Protein AF-T1AFA3-F1 (afdb_monomer_lite)

Secondary structure (DSSP, 8-state):
-GGG-S----HHHHHHHHHH---SEEE--S-HHHHHHHHHH-TTSEEE-S-TT---TTGGG--HHHHHHHHHHSTTPEEEEESSS-HHHHHT-SEEE-TTTHHHHHHHS-TTS-EEEESBHHHHHHHHHHH---EEE--B--TTTTT--HHHHHHHHHHS-TT-----TT------

Organism: NCBI:txid410659

Structure (mmCIF, N/CA/C/O backbone):
data_AF-T1AFA3-F1
#
_entry.id   AF-T1AFA3-F1
#
loop_
_atom_site.group_PDB
_atom_site.id
_atom_site.type_symbol
_atom_site.label_atom_id
_atom_site.label_alt_id
_atom_site.label_comp_id
_atom_site.label_asym_id
_atom_site.label_entity_id
_atom_site.label_seq_id
_atom_site.pdbx_PDB_ins_code
_atom_site.Cartn_x
_atom_site.Cartn_y
_atom_site.Cartn_z
_atom_site.occupancy
_atom_site.B_iso_or_equiv
_atom_site.auth_seq_id
_atom_site.auth_comp_id
_atom_site.auth_asym_id
_atom_site.auth_atom_id
_atom_site.pdbx_PDB_model_num
ATOM 1 N N . MET A 1 1 ? 8.324 -16.535 -15.880 1.00 81.31 1 MET A N 1
ATOM 2 C CA . MET A 1 1 ? 7.308 -16.397 -14.807 1.00 81.31 1 MET A CA 1
ATOM 3 C C . MET A 1 1 ? 6.047 -15.717 -15.316 1.00 81.31 1 MET A C 1
ATOM 5 O O . MET A 1 1 ? 4.993 -16.301 -15.140 1.00 81.31 1 MET A O 1
ATOM 9 N N . GLN A 1 2 ? 6.120 -14.543 -15.959 1.00 91.88 2 GLN A N 1
ATOM 10 C CA . GLN A 1 2 ? 4.914 -13.879 -16.485 1.00 91.88 2 GLN A CA 1
ATOM 11 C C . GLN A 1 2 ? 4.202 -14.695 -17.580 1.00 91.88 2 GLN A C 1
ATOM 13 O O . GLN A 1 2 ? 2.985 -14.788 -17.547 1.00 91.88 2 GLN A O 1
ATOM 18 N N . ASP A 1 3 ? 4.941 -15.367 -18.471 1.00 94.00 3 ASP A N 1
ATOM 19 C CA . ASP A 1 3 ? 4.368 -16.135 -19.598 1.00 94.00 3 ASP A CA 1
ATOM 20 C C . ASP A 1 3 ? 3.509 -17.346 -19.193 1.00 94.00 3 ASP A C 1
ATOM 22 O O . ASP A 1 3 ? 2.834 -17.935 -20.031 1.00 94.00 3 ASP A O 1
ATOM 26 N N . ILE A 1 4 ? 3.566 -17.742 -17.920 1.00 93.75 4 ILE A N 1
ATOM 27 C CA . ILE A 1 4 ? 2.820 -18.880 -17.364 1.00 93.75 4 ILE A CA 1
ATOM 28 C C . ILE A 1 4 ? 1.792 -18.445 -16.310 1.00 93.75 4 ILE A C 1
ATOM 30 O O . ILE A 1 4 ? 1.195 -19.298 -15.660 1.00 93.75 4 ILE A O 1
ATOM 34 N N . ALA A 1 5 ? 1.630 -17.137 -16.082 1.00 94.56 5 ALA A N 1
ATOM 35 C CA . ALA A 1 5 ? 0.687 -16.604 -15.108 1.00 94.56 5 ALA A CA 1
ATOM 36 C C . ALA A 1 5 ? -0.700 -16.429 -15.741 1.00 94.56 5 ALA A C 1
ATOM 38 O O . ALA A 1 5 ? -0.811 -15.889 -16.838 1.00 94.56 5 ALA A O 1
ATOM 39 N N . ASP A 1 6 ? -1.756 -16.814 -15.017 1.00 94.69 6 ASP A N 1
ATOM 40 C CA . ASP A 1 6 ? -3.139 -16.552 -15.447 1.00 94.69 6 ASP A CA 1
ATOM 41 C C . ASP A 1 6 ? -3.436 -15.041 -15.509 1.00 94.69 6 ASP A C 1
ATOM 43 O O . ASP A 1 6 ? -4.194 -14.580 -16.360 1.00 94.69 6 ASP A O 1
ATOM 47 N N . TYR A 1 7 ? -2.817 -14.261 -14.613 1.00 94.19 7 TYR A N 1
ATOM 48 C CA . TYR A 1 7 ? -2.998 -12.815 -14.499 1.00 94.19 7 TYR A CA 1
ATOM 49 C C . TYR A 1 7 ? -1.671 -12.117 -14.196 1.00 94.19 7 TYR A C 1
ATOM 51 O O . TYR A 1 7 ? -0.884 -12.580 -13.368 1.00 94.19 7 TYR A O 1
ATOM 59 N N . VAL A 1 8 ? -1.446 -10.962 -14.827 1.00 94.62 8 VAL A N 1
ATOM 60 C CA . VAL A 1 8 ? -0.268 -10.110 -14.612 1.00 94.62 8 VAL A CA 1
ATOM 61 C C . VAL A 1 8 ? -0.735 -8.669 -14.442 1.00 94.62 8 VAL A C 1
ATOM 63 O O . VAL A 1 8 ? -1.472 -8.157 -15.280 1.00 94.62 8 VAL A O 1
ATOM 66 N N . GLY A 1 9 ? -0.307 -7.999 -13.373 1.00 89.25 9 GLY A N 1
ATOM 67 C CA . GLY A 1 9 ? -0.646 -6.596 -13.150 1.00 89.25 9 GLY A CA 1
ATOM 68 C C . GLY A 1 9 ? -0.103 -6.035 -11.842 1.00 89.25 9 GLY A C 1
ATOM 69 O O . GLY A 1 9 ? 0.717 -6.662 -11.171 1.00 89.25 9 GLY A O 1
ATOM 70 N N . ASP A 1 10 ? -0.552 -4.828 -11.504 1.00 86.62 10 ASP A N 1
ATOM 71 C CA . ASP A 1 10 ? -0.177 -4.145 -10.267 1.00 86.62 10 ASP A CA 1
ATOM 72 C C . ASP A 1 10 ? -0.903 -4.708 -9.031 1.00 86.62 10 ASP A C 1
ATOM 74 O O . ASP A 1 10 ? -1.735 -5.616 -9.109 1.00 86.62 10 ASP A O 1
ATOM 78 N N . SER A 1 11 ? -0.578 -4.168 -7.855 1.00 83.44 11 SER A N 1
ATOM 79 C CA . SER A 1 11 ? -1.150 -4.621 -6.587 1.00 83.44 11 SER A CA 1
ATOM 80 C C . SER A 1 11 ? -2.660 -4.406 -6.481 1.00 83.44 11 SER A C 1
ATOM 82 O O . SER A 1 11 ? -3.335 -5.247 -5.884 1.00 83.44 11 SER A O 1
ATOM 84 N N . LEU A 1 12 ? -3.214 -3.334 -7.058 1.00 82.25 12 LEU A N 1
ATOM 85 C CA . LEU A 1 12 ? -4.653 -3.071 -7.012 1.00 82.25 12 LEU A CA 1
ATOM 86 C C . LEU A 1 12 ? -5.410 -4.043 -7.916 1.00 82.25 12 LEU A C 1
ATOM 88 O O . LEU A 1 12 ? -6.404 -4.631 -7.487 1.00 82.25 12 LEU A O 1
ATOM 92 N N . TYR A 1 13 ? -4.934 -4.205 -9.150 1.00 89.56 13 TYR A N 1
ATOM 93 C CA . TYR A 1 13 ? -5.498 -5.132 -10.122 1.00 89.56 13 TYR A CA 1
ATOM 94 C C . TYR A 1 13 ? -5.493 -6.554 -9.564 1.00 89.56 13 TYR A C 1
ATOM 96 O O . TYR A 1 13 ? -6.551 -7.162 -9.443 1.00 89.56 13 TYR A O 1
ATOM 104 N N . LEU A 1 14 ? -4.334 -7.046 -9.116 1.00 91.00 14 LEU A N 1
ATOM 105 C CA . LEU A 1 14 ? -4.221 -8.410 -8.598 1.00 91.00 14 LEU A CA 1
ATOM 106 C C . LEU A 1 14 ? -5.064 -8.635 -7.335 1.00 91.00 14 LEU A C 1
ATOM 108 O O . LEU A 1 14 ? -5.614 -9.721 -7.166 1.00 91.00 14 LEU A O 1
ATOM 112 N N . SER A 1 15 ? -5.217 -7.623 -6.473 1.00 83.19 15 SER A N 1
ATOM 113 C CA . SER A 1 15 ? -6.097 -7.714 -5.297 1.00 83.19 15 SER A CA 1
ATOM 114 C C . SER A 1 15 ? -7.569 -7.867 -5.688 1.00 83.19 15 SER A C 1
ATOM 116 O O . SER A 1 15 ? -8.277 -8.676 -5.091 1.00 83.19 15 SER A O 1
ATOM 118 N N . ARG A 1 16 ? -8.027 -7.136 -6.713 1.00 86.81 16 ARG A N 1
ATOM 119 C CA . ARG A 1 16 ? -9.397 -7.253 -7.244 1.00 86.81 16 ARG A CA 1
ATOM 120 C C . ARG A 1 16 ? -9.619 -8.601 -7.918 1.00 86.81 16 ARG A C 1
ATOM 122 O O . ARG A 1 16 ? -10.548 -9.314 -7.556 1.00 86.81 16 ARG A O 1
ATOM 129 N N . THR A 1 17 ? -8.708 -9.002 -8.800 1.00 92.25 17 THR A N 1
ATOM 130 C CA . THR A 1 17 ? -8.777 -10.297 -9.488 1.00 92.25 17 THR A CA 1
ATOM 131 C C . THR A 1 17 ? -8.803 -11.465 -8.501 1.00 92.25 17 THR A C 1
ATOM 133 O O . THR A 1 17 ? -9.554 -12.422 -8.685 1.00 92.25 17 THR A O 1
ATOM 136 N N . ALA A 1 18 ? -8.032 -11.383 -7.410 1.00 90.31 18 ALA A N 1
ATOM 137 C CA . ALA A 1 18 ? -8.032 -12.399 -6.361 1.00 90.31 18 ALA A CA 1
ATOM 138 C C . ALA A 1 18 ? -9.410 -12.565 -5.695 1.00 90.31 18 ALA A C 1
ATOM 140 O O . ALA A 1 18 ? -9.763 -13.688 -5.336 1.00 90.31 18 ALA A O 1
ATOM 141 N N . MET A 1 19 ? -10.181 -11.483 -5.537 1.00 90.88 19 MET A N 1
ATOM 142 C CA . MET A 1 19 ? -11.546 -11.520 -4.992 1.00 90.88 19 MET A CA 1
ATOM 143 C C . MET A 1 19 ? -12.557 -12.094 -5.989 1.00 90.88 19 MET A C 1
ATOM 145 O O . MET A 1 19 ? -13.456 -12.827 -5.588 1.00 90.88 19 MET A O 1
ATOM 149 N N . GLU A 1 20 ? -12.405 -11.771 -7.272 1.00 93.38 20 GLU A N 1
ATOM 150 C CA . GLU A 1 20 ? -13.365 -12.125 -8.327 1.00 93.38 20 GLU A CA 1
ATOM 151 C C . GLU A 1 20 ? -13.243 -13.580 -8.799 1.00 93.38 20 GLU A C 1
ATOM 153 O O . GLU A 1 20 ? -14.224 -14.171 -9.243 1.00 93.38 20 GLU A O 1
ATOM 158 N N . THR A 1 21 ? -12.055 -14.182 -8.700 1.00 92.62 21 THR A N 1
ATOM 159 C CA . THR A 1 21 ? -11.854 -15.574 -9.123 1.00 92.62 21 THR A CA 1
ATOM 160 C C . THR A 1 21 ? -12.548 -16.579 -8.196 1.00 92.62 21 THR A C 1
ATOM 162 O O . THR A 1 21 ? -12.583 -16.412 -6.978 1.00 92.62 21 THR A O 1
ATOM 165 N N . ASP A 1 22 ? -13.039 -17.679 -8.756 1.00 93.25 22 ASP A N 1
ATOM 166 C CA . ASP A 1 22 ? -13.615 -18.828 -8.047 1.00 93.25 22 ASP A CA 1
ATOM 167 C C . ASP A 1 22 ? -12.567 -19.877 -7.627 1.00 93.25 22 ASP A C 1
ATOM 169 O O . ASP A 1 22 ? -12.879 -20.829 -6.907 1.00 93.25 22 ASP A O 1
ATOM 173 N N . ARG A 1 23 ? -11.304 -19.711 -8.045 1.00 94.75 23 ARG A N 1
ATOM 174 C CA . ARG A 1 23 ? -10.233 -20.675 -7.771 1.00 94.75 23 ARG A CA 1
ATOM 175 C C . ARG A 1 23 ? -9.963 -20.778 -6.261 1.00 94.75 23 ARG A C 1
ATOM 177 O O . ARG A 1 23 ? -9.745 -19.756 -5.609 1.00 94.75 23 ARG A O 1
ATOM 184 N N . PRO A 1 24 ? -9.899 -21.998 -5.690 1.00 95.44 24 PRO A N 1
ATOM 185 C CA . PRO A 1 24 ? -9.702 -22.186 -4.250 1.00 95.44 24 PRO A CA 1
ATOM 186 C C . PRO A 1 24 ? -8.253 -21.957 -3.794 1.00 95.44 24 PRO A C 1
ATOM 188 O O . PRO A 1 24 ? -8.004 -21.763 -2.603 1.00 95.44 24 PRO A O 1
ATOM 191 N N . VAL A 1 25 ? -7.296 -21.988 -4.727 1.00 97.62 25 VAL A N 1
ATOM 192 C CA . VAL A 1 25 ? -5.864 -21.804 -4.468 1.00 97.62 25 VAL A CA 1
ATOM 193 C C . VAL A 1 25 ? -5.335 -20.666 -5.336 1.00 97.62 25 VAL A C 1
ATOM 195 O O . VAL A 1 25 ? -5.526 -20.677 -6.550 1.00 97.62 25 VAL A O 1
ATOM 198 N N . LEU A 1 26 ? -4.646 -19.711 -4.712 1.00 96.44 26 LEU A N 1
ATOM 199 C CA . LEU A 1 26 ? -4.004 -18.567 -5.354 1.00 96.44 26 LEU A CA 1
ATOM 200 C C . LEU A 1 26 ? -2.485 -18.669 -5.166 1.00 96.44 26 LEU A C 1
ATOM 202 O O . LEU A 1 26 ? -1.993 -18.586 -4.041 1.00 96.44 26 LEU A O 1
ATOM 206 N N . LEU A 1 27 ? -1.733 -18.832 -6.254 1.00 95.69 27 LEU A N 1
ATOM 207 C CA . LEU A 1 27 ? -0.270 -18.775 -6.235 1.00 95.69 27 LEU A CA 1
ATOM 208 C C . LEU A 1 27 ? 0.187 -17.343 -6.540 1.00 95.69 27 LEU A C 1
ATOM 210 O O . LEU A 1 27 ? 0.088 -16.886 -7.676 1.00 95.69 27 LEU A O 1
ATOM 214 N N . PHE A 1 28 ? 0.706 -16.634 -5.539 1.00 94.00 28 PHE A N 1
ATOM 215 C CA . PHE A 1 28 ? 1.208 -15.270 -5.702 1.00 94.00 28 PHE A CA 1
ATOM 216 C C . PHE A 1 28 ? 2.703 -15.274 -6.026 1.00 94.00 28 PHE A C 1
ATOM 218 O O . PHE A 1 28 ? 3.551 -15.366 -5.140 1.00 94.00 28 PHE A O 1
ATOM 225 N N . ALA A 1 29 ? 3.038 -15.121 -7.308 1.00 93.62 29 ALA A N 1
ATOM 226 C CA . ALA A 1 29 ? 4.408 -14.893 -7.774 1.00 93.62 29 ALA A CA 1
ATOM 227 C C . ALA A 1 29 ? 4.829 -13.420 -7.575 1.00 93.62 29 ALA A C 1
ATOM 229 O O . ALA A 1 29 ? 5.121 -12.703 -8.531 1.00 93.62 29 ALA A O 1
ATOM 230 N N . GLY A 1 30 ? 4.810 -12.961 -6.324 1.00 92.19 30 GLY A N 1
ATOM 231 C CA . GLY A 1 30 ? 5.126 -11.588 -5.929 1.00 92.19 30 GLY A CA 1
ATOM 232 C C . GLY A 1 30 ? 5.858 -11.534 -4.591 1.00 92.19 30 GLY A C 1
ATOM 233 O O . GLY A 1 30 ? 6.552 -12.474 -4.214 1.00 92.19 30 GLY A O 1
ATOM 234 N N . VAL A 1 31 ? 5.701 -10.424 -3.873 1.00 94.75 31 VAL A N 1
ATOM 235 C CA . VAL A 1 31 ? 6.284 -10.219 -2.538 1.00 94.75 31 VAL A CA 1
ATOM 236 C C . VAL A 1 31 ? 5.257 -10.455 -1.432 1.00 94.75 31 VAL A C 1
ATOM 238 O O . VAL A 1 31 ? 4.045 -10.415 -1.664 1.00 94.75 31 VAL A O 1
ATOM 241 N N . ARG A 1 32 ? 5.743 -10.673 -0.209 1.00 95.00 32 ARG A N 1
ATOM 242 C CA . ARG A 1 32 ? 4.952 -11.105 0.949 1.00 95.00 32 ARG A CA 1
ATOM 243 C C . ARG A 1 32 ? 3.700 -10.267 1.200 1.00 95.00 32 ARG A C 1
ATOM 245 O O . ARG A 1 32 ? 2.618 -10.840 1.276 1.00 95.00 32 ARG A O 1
ATOM 252 N N . PHE A 1 33 ? 3.809 -8.938 1.255 1.00 93.94 33 PHE A N 1
ATOM 253 C CA . PHE A 1 33 ? 2.649 -8.087 1.553 1.00 93.94 33 PHE A CA 1
ATOM 254 C C . PHE A 1 33 ? 1.516 -8.225 0.520 1.00 93.94 33 PHE A C 1
ATOM 256 O O . PHE A 1 33 ? 0.347 -8.015 0.848 1.00 93.94 33 PHE A O 1
ATOM 263 N N . MET A 1 34 ? 1.838 -8.565 -0.736 1.00 94.44 34 MET A N 1
ATOM 264 C CA . MET A 1 34 ? 0.831 -8.775 -1.781 1.00 94.44 34 MET A CA 1
ATOM 265 C C . MET A 1 34 ? 0.074 -10.078 -1.531 1.00 94.44 34 MET A C 1
ATOM 267 O O . MET A 1 34 ? -1.154 -10.087 -1.576 1.00 94.44 34 MET A O 1
ATOM 271 N N . ALA A 1 35 ? 0.795 -11.153 -1.202 1.00 94.69 35 ALA A N 1
ATOM 272 C CA . ALA A 1 35 ? 0.191 -12.430 -0.830 1.00 94.69 35 ALA A CA 1
ATOM 273 C C . ALA A 1 35 ? -0.657 -12.303 0.450 1.00 94.69 35 ALA A C 1
ATOM 275 O O . ALA A 1 35 ? -1.776 -12.812 0.503 1.00 94.69 35 ALA A O 1
ATOM 276 N N . GLU A 1 36 ? -0.175 -11.563 1.451 1.00 94.62 36 GLU A N 1
ATOM 277 C CA . GLU A 1 36 ? -0.941 -11.239 2.661 1.00 94.62 36 GLU A CA 1
ATOM 278 C C . GLU A 1 36 ? -2.222 -10.470 2.328 1.00 94.62 36 GLU A C 1
ATOM 280 O O . GLU A 1 36 ? -3.296 -10.843 2.790 1.00 94.62 36 GLU A O 1
ATOM 285 N N . THR A 1 37 ? -2.139 -9.449 1.470 1.00 93.12 37 THR A N 1
ATOM 286 C CA . THR A 1 37 ? -3.313 -8.680 1.025 1.00 93.12 37 THR A CA 1
ATOM 287 C C . THR A 1 37 ? -4.330 -9.583 0.327 1.00 93.12 37 THR A C 1
ATOM 289 O O . THR A 1 37 ? -5.519 -9.537 0.640 1.00 93.12 37 THR A O 1
ATOM 292 N N . ALA A 1 38 ? -3.874 -10.471 -0.559 1.00 93.50 38 ALA A N 1
ATOM 293 C CA . ALA A 1 38 ? -4.751 -11.432 -1.216 1.00 93.50 38 ALA A CA 1
ATOM 294 C C . ALA A 1 38 ? -5.424 -12.385 -0.220 1.00 93.50 38 ALA A C 1
ATOM 296 O O . ALA A 1 38 ? -6.610 -12.680 -0.374 1.00 93.50 38 ALA A O 1
ATOM 297 N N . LYS A 1 39 ? -4.700 -12.834 0.814 1.00 95.00 39 LYS A N 1
ATOM 298 C CA . LYS A 1 39 ? -5.237 -13.699 1.872 1.00 95.00 39 LYS A CA 1
ATOM 299 C C . LYS A 1 39 ? -6.234 -12.969 2.772 1.00 95.00 39 LYS A C 1
ATOM 301 O O . LYS A 1 39 ? -7.257 -13.557 3.107 1.00 95.00 39 LYS A O 1
ATOM 306 N N . ILE A 1 40 ? -5.983 -11.703 3.110 1.00 93.75 40 ILE A N 1
ATOM 307 C CA . ILE A 1 40 ? -6.919 -10.848 3.862 1.00 93.75 40 ILE A CA 1
ATOM 308 C C . ILE A 1 40 ? -8.245 -10.722 3.105 1.00 93.75 40 ILE A C 1
ATOM 310 O O . ILE A 1 40 ? -9.310 -10.895 3.690 1.00 93.75 40 ILE A O 1
ATOM 314 N N . LEU A 1 41 ? -8.184 -10.478 1.794 1.00 91.81 41 LEU A N 1
ATOM 315 C CA . LEU A 1 41 ? -9.372 -10.335 0.948 1.00 91.81 41 LEU A CA 1
ATOM 316 C C . LEU A 1 41 ? -10.061 -11.673 0.632 1.00 91.81 41 LEU A C 1
ATOM 318 O O . LEU A 1 41 ? -11.221 -11.687 0.230 1.00 91.81 41 LEU A O 1
ATOM 322 N N . ASN A 1 42 ? -9.362 -12.797 0.808 1.00 94.19 42 ASN A N 1
ATOM 323 C CA . ASN A 1 42 ? -9.853 -14.140 0.503 1.00 94.19 42 ASN A CA 1
ATOM 324 C C . ASN A 1 42 ? -9.581 -15.112 1.664 1.00 94.19 42 ASN A C 1
ATOM 326 O O . ASN A 1 42 ? -8.803 -16.062 1.514 1.00 94.19 42 ASN A O 1
ATOM 330 N N . PRO A 1 43 ? -10.221 -14.918 2.831 1.00 94.62 43 PRO A N 1
ATOM 331 C CA . PRO A 1 43 ? -9.865 -15.628 4.059 1.00 94.62 43 PRO A CA 1
ATOM 332 C C . PRO A 1 43 ? -10.042 -17.148 3.956 1.00 94.62 43 PRO A C 1
ATOM 334 O O . PRO A 1 43 ? -9.298 -17.894 4.592 1.00 94.62 43 PRO A O 1
ATOM 337 N N . THR A 1 44 ? -10.963 -17.624 3.116 1.00 95.94 44 THR A N 1
ATOM 338 C CA . THR A 1 44 ? -11.249 -19.053 2.909 1.00 95.94 44 THR A CA 1
ATOM 339 C C . THR A 1 44 ? -10.370 -19.716 1.845 1.00 95.94 44 THR A C 1
ATOM 341 O O . THR A 1 44 ? -10.256 -20.939 1.844 1.00 95.94 44 THR A O 1
ATOM 344 N N . LYS A 1 45 ? -9.717 -18.946 0.962 1.00 96.31 45 LYS A N 1
ATOM 345 C CA . LYS A 1 45 ? -8.851 -19.490 -0.098 1.00 96.31 45 LYS A CA 1
ATOM 346 C C . LYS A 1 45 ? -7.452 -19.787 0.432 1.00 96.31 45 LYS A C 1
ATOM 348 O O . LYS A 1 45 ? -6.944 -19.102 1.327 1.00 96.31 45 LYS A O 1
ATOM 353 N N . THR A 1 46 ? -6.789 -20.777 -0.147 1.00 97.69 46 THR A N 1
ATOM 354 C CA . THR A 1 46 ? -5.369 -21.033 0.114 1.00 97.69 46 THR A CA 1
ATOM 355 C C . THR A 1 46 ? -4.535 -20.061 -0.710 1.00 97.69 46 THR A C 1
ATOM 357 O O . THR A 1 46 ? -4.674 -20.019 -1.927 1.00 97.69 46 THR A O 1
ATOM 360 N N . VAL A 1 47 ? -3.657 -19.291 -0.067 1.00 96.56 47 VAL A N 1
ATOM 361 C CA . VAL A 1 47 ? -2.716 -18.396 -0.755 1.00 96.56 47 VAL A CA 1
ATOM 362 C C . VAL A 1 47 ? -1.304 -18.921 -0.550 1.00 96.56 47 VAL A C 1
ATOM 364 O O . VAL A 1 47 ? -0.881 -19.132 0.585 1.00 96.56 47 VAL A O 1
ATOM 367 N N . LEU A 1 48 ? -0.593 -19.150 -1.649 1.00 97.19 48 LEU A N 1
ATOM 368 C CA . LEU A 1 48 ? 0.767 -19.674 -1.666 1.00 97.19 48 LEU A CA 1
ATOM 369 C C . LEU A 1 48 ? 1.732 -18.588 -2.134 1.00 97.19 48 LEU A C 1
ATOM 371 O O . LEU A 1 48 ? 1.517 -17.960 -3.170 1.00 97.19 48 LEU A O 1
ATOM 375 N N . LEU A 1 49 ? 2.819 -18.415 -1.388 1.00 95.88 49 LEU A N 1
ATOM 376 C CA . LEU A 1 49 ? 3.955 -17.582 -1.762 1.00 95.88 49 LEU A CA 1
ATOM 377 C C . LEU A 1 49 ? 5.152 -18.514 -2.015 1.00 95.88 49 LEU A C 1
ATOM 379 O O . LEU A 1 49 ? 5.585 -19.170 -1.066 1.00 95.88 49 LEU A O 1
ATOM 383 N N . PRO A 1 50 ? 5.677 -18.608 -3.254 1.00 94.94 50 PRO A N 1
ATOM 384 C CA . PRO A 1 50 ? 6.734 -19.566 -3.595 1.00 94.94 50 PRO A CA 1
ATOM 385 C C . PRO A 1 50 ? 8.011 -19.429 -2.759 1.00 94.94 50 PRO A C 1
ATOM 387 O O . PRO A 1 50 ? 8.660 -20.428 -2.467 1.00 94.94 50 PRO A O 1
ATOM 390 N N . ASP A 1 51 ? 8.361 -18.202 -2.371 1.00 95.31 51 ASP A N 1
ATOM 391 C CA . ASP A 1 51 ? 9.494 -17.915 -1.497 1.00 95.31 51 ASP A CA 1
ATOM 392 C C . ASP A 1 51 ? 9.061 -16.967 -0.378 1.00 95.31 51 ASP A C 1
ATOM 394 O O . ASP A 1 51 ? 8.776 -15.789 -0.602 1.00 95.31 51 ASP A O 1
ATOM 398 N N . LEU A 1 52 ? 9.050 -17.472 0.855 1.00 90.69 52 LEU A N 1
ATOM 399 C CA . LEU A 1 52 ? 8.702 -16.675 2.028 1.00 90.69 52 LEU A CA 1
ATOM 400 C C . LEU A 1 52 ? 9.679 -15.514 2.262 1.00 90.69 52 LEU A C 1
ATOM 402 O O . LEU A 1 52 ? 9.306 -14.551 2.933 1.00 90.69 52 LEU A O 1
ATOM 406 N N . LYS A 1 53 ? 10.903 -15.568 1.727 1.00 93.12 53 LYS A N 1
ATOM 407 C CA . LYS A 1 53 ? 11.905 -14.497 1.837 1.00 93.12 53 LYS A CA 1
ATOM 408 C C . LYS A 1 53 ? 11.713 -13.373 0.817 1.00 93.12 53 LYS A C 1
ATOM 410 O O . LYS A 1 53 ? 12.454 -12.394 0.877 1.00 93.12 53 LYS A O 1
ATOM 415 N N . ALA A 1 54 ? 10.726 -13.463 -0.078 1.00 92.69 54 ALA A N 1
ATOM 416 C CA . ALA A 1 54 ? 10.374 -12.389 -1.005 1.00 92.69 54 ALA A CA 1
ATOM 417 C C . ALA A 1 54 ? 9.757 -11.186 -0.257 1.00 92.69 54 ALA A C 1
ATOM 419 O O . ALA A 1 54 ? 8.537 -11.018 -0.202 1.00 92.69 54 ALA A O 1
ATOM 420 N N . GLY A 1 55 ? 10.609 -10.372 0.370 1.00 90.56 55 GLY A N 1
ATOM 421 C CA . GLY A 1 55 ? 10.244 -9.184 1.146 1.00 90.56 55 GLY A CA 1
ATOM 422 C C . GLY A 1 55 ? 10.190 -7.895 0.322 1.00 90.56 55 GLY A C 1
ATOM 423 O O . GLY A 1 55 ? 10.380 -7.891 -0.896 1.00 90.56 55 GLY A O 1
ATOM 424 N N . CYS A 1 56 ? 9.935 -6.776 0.999 1.00 93.56 56 CYS A N 1
ATOM 425 C CA . CYS A 1 56 ? 9.931 -5.449 0.393 1.00 93.56 56 CYS A CA 1
ATOM 426 C C . CYS A 1 56 ? 10.470 -4.433 1.398 1.00 93.56 56 CYS A C 1
ATOM 428 O O . CYS A 1 56 ? 9.788 -4.124 2.367 1.00 93.56 56 CYS A O 1
ATOM 430 N N . ALA A 1 57 ? 11.637 -3.847 1.114 1.00 93.56 57 ALA A N 1
ATOM 431 C CA . ALA A 1 57 ? 12.286 -2.887 2.012 1.00 93.56 57 ALA A CA 1
ATOM 432 C C . ALA A 1 57 ? 11.376 -1.714 2.425 1.00 93.56 57 ALA A C 1
ATOM 434 O O . ALA A 1 57 ? 11.430 -1.267 3.562 1.00 93.56 57 ALA A O 1
ATOM 435 N N . LEU A 1 58 ? 10.505 -1.259 1.518 1.00 95.88 58 LEU A N 1
ATOM 436 C CA . LEU A 1 58 ? 9.523 -0.215 1.813 1.00 95.88 58 LEU A CA 1
ATOM 437 C C . LEU A 1 58 ? 8.418 -0.703 2.769 1.00 95.88 58 LEU A C 1
ATOM 439 O O . LEU A 1 58 ? 7.986 0.038 3.639 1.00 95.88 58 LEU A O 1
ATOM 443 N N . SER A 1 59 ? 7.960 -1.949 2.628 1.00 95.94 59 SER A N 1
ATOM 444 C CA . SER A 1 59 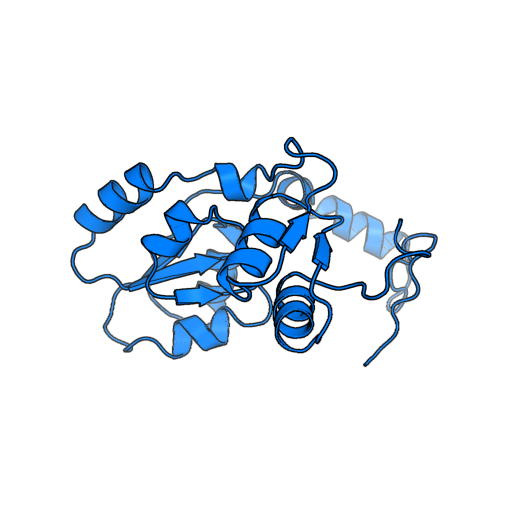? 7.007 -2.541 3.577 1.00 95.94 59 SER A CA 1
ATOM 445 C C . SER A 1 59 ? 7.635 -2.759 4.948 1.00 95.94 59 SER A C 1
ATOM 447 O O . SER A 1 59 ? 6.949 -2.634 5.956 1.00 95.94 59 SER A O 1
ATOM 449 N N . ASP A 1 60 ? 8.925 -3.084 4.971 1.00 95.69 60 ASP A N 1
ATOM 450 C CA . ASP A 1 60 ? 9.686 -3.364 6.187 1.00 95.69 60 ASP A CA 1
ATOM 451 C C . ASP A 1 60 ? 10.168 -2.073 6.883 1.00 95.69 60 ASP A C 1
ATOM 453 O O . ASP A 1 60 ? 10.764 -2.138 7.956 1.00 95.69 60 ASP A O 1
ATOM 457 N N . SER A 1 61 ? 9.910 -0.890 6.305 1.00 97.50 61 SER A N 1
ATOM 458 C CA . SER A 1 61 ? 10.364 0.393 6.857 1.00 97.50 61 SER A CA 1
ATOM 459 C C . SER A 1 61 ? 9.551 0.874 8.062 1.00 97.50 61 SER A C 1
ATOM 461 O O . SER A 1 61 ? 9.8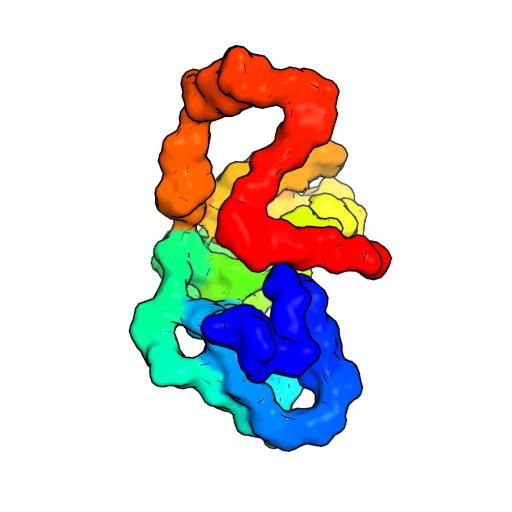94 1.904 8.642 1.00 97.50 61 SER A O 1
ATOM 463 N N . ILE A 1 62 ? 8.441 0.209 8.389 1.00 98.31 62 ILE A N 1
ATOM 464 C CA . ILE A 1 62 ? 7.603 0.522 9.549 1.00 98.31 62 ILE A CA 1
ATOM 465 C C . ILE A 1 62 ? 6.989 -0.750 10.136 1.00 98.31 62 ILE A C 1
ATOM 467 O O . ILE A 1 62 ? 6.510 -1.618 9.406 1.00 98.31 62 ILE A O 1
ATOM 471 N N . THR A 1 63 ? 6.965 -0.846 11.464 1.00 98.44 63 THR A N 1
ATOM 472 C CA . THR A 1 63 ? 6.271 -1.910 12.203 1.00 98.44 63 THR A CA 1
ATOM 473 C C . THR A 1 63 ? 4.936 -1.431 12.777 1.00 98.44 63 THR A C 1
ATOM 475 O O . THR A 1 63 ? 4.688 -0.231 12.907 1.00 98.44 63 THR A O 1
ATOM 478 N N . ALA A 1 64 ? 4.065 -2.368 13.169 1.00 98.38 64 ALA A N 1
ATOM 479 C CA . ALA A 1 64 ? 2.803 -2.026 13.828 1.00 98.38 64 ALA A CA 1
ATOM 480 C C . ALA A 1 64 ? 3.027 -1.249 15.138 1.00 98.38 64 ALA A C 1
ATOM 482 O O . ALA A 1 64 ? 2.305 -0.296 15.415 1.00 98.38 64 ALA A O 1
ATOM 483 N N . ASP A 1 65 ? 4.062 -1.591 15.910 1.00 98.62 65 ASP A N 1
ATOM 484 C CA . ASP A 1 65 ? 4.396 -0.879 17.148 1.00 98.62 65 ASP A CA 1
ATOM 485 C C . ASP A 1 65 ? 4.868 0.552 16.885 1.00 98.62 65 ASP A C 1
ATOM 487 O O . ASP A 1 65 ? 4.417 1.476 17.558 1.00 98.62 65 ASP A O 1
ATOM 491 N N . GLN A 1 66 ? 5.699 0.762 15.859 1.00 98.62 66 GLN A N 1
ATOM 492 C CA . GLN A 1 66 ? 6.097 2.109 15.444 1.00 98.62 66 GLN A CA 1
ATOM 493 C C . GLN A 1 66 ? 4.892 2.939 14.997 1.00 98.62 66 GLN A C 1
ATOM 495 O O . GLN A 1 66 ? 4.782 4.107 15.369 1.00 98.62 66 GLN A O 1
ATOM 500 N N . LEU A 1 67 ? 3.958 2.336 14.254 1.00 98.69 67 LEU A N 1
ATOM 501 C CA . LEU A 1 67 ? 2.719 3.008 13.874 1.00 98.69 67 LEU A CA 1
ATOM 502 C C . LEU A 1 67 ? 1.854 3.342 15.100 1.00 98.69 67 LEU A C 1
ATOM 504 O O . LEU A 1 67 ? 1.325 4.446 15.174 1.00 98.69 67 LEU A O 1
ATOM 508 N N . ARG A 1 68 ? 1.730 2.448 16.088 1.00 98.62 68 ARG A N 1
ATOM 509 C CA . ARG A 1 68 ? 1.009 2.732 17.345 1.00 98.62 68 ARG A CA 1
ATOM 510 C C . ARG A 1 68 ? 1.640 3.890 18.114 1.00 98.62 68 ARG A C 1
ATOM 512 O O . ARG A 1 68 ? 0.913 4.771 18.570 1.00 98.62 68 ARG A O 1
ATOM 519 N N . SER A 1 69 ? 2.969 3.920 18.223 1.00 98.50 69 SER A N 1
ATOM 520 C CA . SER A 1 69 ? 3.686 5.048 18.827 1.00 98.50 69 SER A CA 1
ATOM 521 C C . SER A 1 69 ? 3.409 6.345 18.070 1.00 98.50 69 SER A C 1
ATOM 523 O O . SER A 1 69 ? 3.006 7.328 18.685 1.00 98.50 69 SER A O 1
ATOM 525 N N . TRP A 1 70 ? 3.492 6.326 16.739 1.00 98.38 70 TRP A N 1
ATOM 526 C CA . TRP A 1 70 ? 3.222 7.507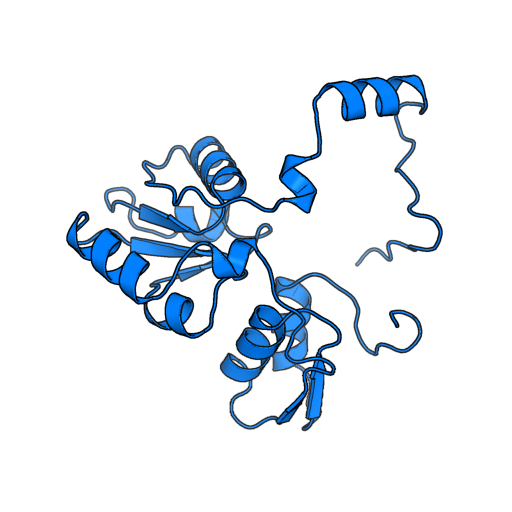 15.920 1.00 98.38 70 TRP A CA 1
ATOM 527 C C . TRP A 1 70 ? 1.763 7.984 16.020 1.00 98.38 70 TRP A C 1
ATOM 529 O O . TRP A 1 70 ? 1.506 9.177 16.155 1.00 98.38 70 TRP A O 1
ATOM 539 N N . LYS A 1 71 ? 0.790 7.064 16.073 1.00 98.06 71 LYS A N 1
ATOM 540 C CA . LYS A 1 71 ? -0.626 7.377 16.346 1.00 98.06 71 LYS A CA 1
ATOM 541 C C . LYS A 1 71 ? -0.808 8.066 17.700 1.00 98.06 71 LYS A C 1
ATOM 543 O O . LYS A 1 71 ? -1.644 8.956 17.816 1.00 98.06 71 LYS A O 1
ATOM 548 N N . SER A 1 72 ? -0.038 7.679 18.721 1.00 98.19 72 SER A N 1
ATOM 549 C CA . SER A 1 72 ? -0.131 8.289 20.056 1.00 98.19 72 SER A CA 1
ATOM 550 C C . SER A 1 72 ? 0.357 9.742 20.094 1.00 98.19 72 SER A C 1
ATOM 552 O O . SER A 1 72 ? -0.138 10.531 20.895 1.00 98.19 72 SER A O 1
ATOM 554 N N . GLU A 1 73 ? 1.266 10.112 19.188 1.00 98.06 73 GLU A N 1
ATOM 555 C CA . GLU A 1 73 ? 1.745 11.489 19.004 1.00 98.06 73 GLU A CA 1
ATOM 556 C C . GLU A 1 73 ? 0.733 12.362 18.239 1.00 98.06 73 GLU A C 1
ATOM 558 O O . GLU A 1 73 ? 0.768 13.587 18.349 1.00 98.06 73 GLU A O 1
ATOM 563 N N . HIS A 1 74 ? -0.208 11.735 17.520 1.00 97.38 74 HIS A N 1
ATOM 564 C CA . HIS A 1 74 ? -1.227 12.388 16.694 1.00 97.38 74 HIS A CA 1
ATOM 565 C C . HIS A 1 74 ? -2.657 11.888 17.003 1.00 97.38 74 HIS A C 1
ATOM 567 O O . HIS A 1 74 ? -3.294 11.252 16.152 1.00 97.38 74 HIS A O 1
ATOM 573 N N . PRO A 1 75 ? -3.206 12.153 18.207 1.00 96.50 75 PRO A N 1
ATOM 574 C CA . PRO A 1 75 ? -4.532 11.666 18.580 1.00 96.50 75 PRO A CA 1
ATOM 575 C C . PRO A 1 75 ? -5.628 12.149 17.617 1.00 96.50 75 PRO A C 1
ATOM 577 O O . PRO A 1 75 ? -5.796 13.346 17.399 1.00 96.50 75 PRO A O 1
ATOM 580 N N . GLY A 1 76 ? -6.405 11.211 17.067 1.00 95.44 76 GLY A N 1
ATOM 581 C CA . GLY A 1 76 ? -7.518 11.500 16.151 1.00 95.44 76 GLY A CA 1
ATOM 582 C C . GLY A 1 76 ? -7.135 11.630 14.670 1.00 95.44 76 GLY A C 1
ATOM 583 O O . GLY A 1 76 ? -8.027 11.777 13.828 1.00 95.44 76 GLY A O 1
ATOM 584 N N . ALA A 1 77 ? -5.847 11.538 14.327 1.00 97.69 77 ALA A N 1
ATOM 585 C CA . ALA A 1 77 ? -5.419 11.501 12.934 1.00 97.69 77 ALA A CA 1
ATOM 586 C C . ALA A 1 77 ? -5.873 10.204 12.242 1.00 97.69 77 ALA A C 1
ATOM 588 O O . ALA A 1 77 ? -5.787 9.119 12.817 1.00 97.69 77 ALA A O 1
ATOM 589 N N . ALA A 1 78 ? -6.330 10.321 10.995 1.00 98.50 78 ALA A N 1
ATOM 590 C CA . ALA A 1 78 ? -6.640 9.176 10.148 1.00 98.50 78 ALA A CA 1
ATOM 591 C C . ALA A 1 78 ? -5.351 8.553 9.601 1.00 98.50 78 ALA A C 1
ATOM 593 O O . ALA A 1 78 ? -4.475 9.255 9.089 1.00 98.50 78 ALA A O 1
ATOM 594 N N . VAL A 1 79 ? -5.254 7.232 9.642 1.00 98.75 79 VAL A N 1
ATOM 595 C CA . VAL A 1 79 ? -4.102 6.473 9.156 1.00 98.75 79 VAL A CA 1
ATOM 596 C C . VAL A 1 79 ? -4.383 5.930 7.759 1.00 98.75 79 VAL A C 1
ATOM 598 O O . VAL A 1 79 ? -5.256 5.083 7.561 1.00 98.75 79 VAL A O 1
ATOM 601 N N . VAL A 1 80 ? -3.608 6.392 6.779 1.00 98.69 80 VAL A N 1
ATOM 602 C CA . VAL A 1 80 ? -3.670 5.949 5.383 1.00 98.69 80 VAL A CA 1
ATOM 603 C C . VAL A 1 80 ? -2.404 5.174 5.042 1.00 98.69 80 VAL A C 1
ATOM 605 O O . VAL A 1 80 ? -1.342 5.753 4.805 1.00 98.69 80 VAL A O 1
ATOM 608 N N . ALA A 1 81 ? -2.524 3.851 4.972 1.00 98.31 81 ALA A N 1
ATOM 609 C CA . ALA A 1 81 ? -1.430 2.971 4.597 1.00 98.31 81 ALA A CA 1
ATOM 610 C C . ALA A 1 81 ? -1.446 2.649 3.102 1.00 98.31 81 ALA A C 1
ATOM 612 O O . ALA A 1 81 ? -2.441 2.193 2.536 1.00 98.31 81 ALA A O 1
ATOM 613 N N . TYR A 1 82 ? -0.310 2.828 2.442 1.00 96.88 82 TYR A N 1
ATOM 614 C CA . TYR A 1 82 ? -0.056 2.207 1.153 1.00 96.88 82 TYR A CA 1
ATOM 615 C C . TYR A 1 82 ? -0.027 0.680 1.334 1.00 96.88 82 TYR A C 1
ATOM 617 O O . TYR A 1 82 ? 0.522 0.170 2.313 1.00 96.88 82 TYR A O 1
ATOM 625 N N . VAL A 1 83 ? -0.604 -0.075 0.392 1.00 93.81 83 VAL A N 1
ATOM 626 C CA . VAL A 1 83 ? -0.669 -1.550 0.446 1.00 93.81 83 VAL A CA 1
ATOM 627 C C . VAL A 1 83 ? 0.697 -2.222 0.597 1.00 93.81 83 VAL A C 1
ATOM 629 O O . VAL A 1 83 ? 0.749 -3.361 1.061 1.00 93.81 83 VAL A O 1
ATOM 632 N N . ASN A 1 84 ? 1.783 -1.522 0.266 1.00 95.00 84 ASN A N 1
ATOM 633 C CA . ASN A 1 84 ? 3.166 -1.926 0.509 1.00 95.00 84 ASN A CA 1
ATOM 634 C C . ASN A 1 84 ? 3.532 -1.788 2.000 1.00 95.00 84 ASN A C 1
ATOM 636 O O . ASN A 1 84 ? 4.429 -1.035 2.353 1.00 95.00 84 ASN A O 1
ATOM 640 N N . THR A 1 85 ? 2.802 -2.496 2.855 1.00 96.88 85 THR A N 1
ATOM 641 C CA . THR A 1 85 ? 2.920 -2.570 4.322 1.00 96.88 85 THR A CA 1
ATOM 642 C C . THR A 1 85 ? 2.581 -3.988 4.772 1.00 96.88 85 THR A C 1
ATOM 644 O O . THR A 1 85 ? 1.887 -4.703 4.049 1.00 96.88 85 THR A O 1
ATOM 647 N N . SER A 1 86 ? 3.001 -4.420 5.959 1.00 97.00 86 SER A N 1
ATOM 648 C CA . SER A 1 86 ? 2.607 -5.739 6.474 1.00 97.00 86 SER A CA 1
ATOM 649 C C . SER A 1 86 ? 1.109 -5.813 6.803 1.00 97.00 86 SER A C 1
ATOM 651 O O . SER A 1 86 ? 0.443 -4.790 6.992 1.00 97.00 86 SER A O 1
ATOM 653 N N . ALA A 1 87 ? 0.565 -7.027 6.902 1.00 96.69 87 ALA A N 1
ATOM 654 C CA . ALA A 1 87 ? -0.788 -7.255 7.416 1.00 96.69 87 ALA A CA 1
ATOM 655 C C . ALA A 1 87 ? -1.022 -6.620 8.802 1.00 96.69 87 ALA A C 1
ATOM 657 O O . ALA A 1 87 ? -2.088 -6.064 9.051 1.00 96.69 87 ALA A O 1
ATOM 658 N N . GLU A 1 88 ? -0.022 -6.657 9.685 1.00 98.00 88 GLU A N 1
ATOM 659 C CA . GLU A 1 88 ? -0.109 -6.082 11.034 1.00 98.00 88 GLU A CA 1
ATOM 660 C C . GLU A 1 88 ? -0.216 -4.553 11.001 1.00 98.00 88 GLU A C 1
ATOM 662 O O . GLU A 1 88 ? -1.020 -3.973 11.724 1.00 98.00 88 GLU A O 1
ATOM 667 N N . VAL A 1 89 ? 0.536 -3.889 10.117 1.00 98.44 89 VAL A N 1
ATOM 668 C CA . VAL A 1 89 ? 0.430 -2.435 9.911 1.00 98.44 89 VAL A CA 1
ATOM 669 C C . VAL A 1 89 ? -0.930 -2.068 9.311 1.00 98.44 89 VAL A C 1
ATOM 671 O O . VAL A 1 89 ? -1.544 -1.084 9.726 1.00 98.44 89 VAL A O 1
ATOM 674 N N . LYS A 1 90 ? -1.453 -2.879 8.380 1.00 97.75 90 LYS A N 1
ATOM 675 C CA . LYS A 1 90 ? -2.807 -2.681 7.838 1.00 97.75 90 LYS A CA 1
ATOM 676 C C . LYS A 1 90 ? -3.883 -2.782 8.916 1.00 97.75 90 LYS A C 1
ATOM 678 O O . LYS A 1 90 ? -4.829 -2.007 8.874 1.00 97.75 90 LYS A O 1
ATOM 683 N N . ALA A 1 91 ? -3.733 -3.691 9.879 1.00 98.00 91 ALA A N 1
ATOM 684 C CA . ALA A 1 91 ? -4.682 -3.844 10.984 1.00 98.00 91 ALA A CA 1
ATOM 685 C C . ALA A 1 91 ? -4.761 -2.599 11.888 1.00 98.00 91 ALA A C 1
ATOM 687 O O . ALA A 1 91 ? -5.779 -2.371 12.533 1.00 98.00 91 ALA A O 1
ATOM 688 N N . GLU A 1 92 ? -3.710 -1.780 11.910 1.00 98.38 92 GLU A N 1
ATOM 689 C CA . GLU A 1 92 ? -3.651 -0.517 12.652 1.00 98.38 92 GLU A CA 1
ATOM 690 C C . GLU A 1 92 ? -4.107 0.705 11.840 1.00 98.38 92 GLU A C 1
ATOM 692 O O . GLU A 1 92 ? -4.119 1.820 12.374 1.00 98.38 92 GLU A O 1
ATOM 697 N N . SER A 1 93 ? -4.441 0.511 10.563 1.00 98.31 93 SER A N 1
ATOM 698 C CA . SER A 1 93 ? -4.737 1.579 9.608 1.00 98.31 93 SER A CA 1
ATOM 699 C C . SER A 1 93 ? -6.237 1.733 9.368 1.00 98.31 93 SER A C 1
ATOM 701 O O . SER A 1 93 ? -6.956 0.742 9.268 1.00 98.31 93 SER A O 1
ATOM 703 N N . ASP A 1 94 ? -6.701 2.970 9.188 1.00 98.31 94 ASP A N 1
ATOM 704 C CA . ASP A 1 94 ? -8.106 3.255 8.863 1.00 98.31 94 ASP A CA 1
ATOM 705 C C . ASP A 1 94 ? -8.396 3.027 7.374 1.00 98.31 94 ASP A C 1
ATOM 707 O O . ASP A 1 94 ? -9.474 2.572 6.990 1.00 98.31 94 ASP A O 1
ATOM 711 N N . TYR A 1 95 ? -7.410 3.317 6.519 1.00 97.88 95 TYR A N 1
ATOM 712 C CA . TYR A 1 95 ? -7.522 3.182 5.072 1.00 97.88 95 TYR A CA 1
ATOM 713 C C . TYR A 1 95 ? -6.304 2.481 4.481 1.00 97.88 95 TYR A C 1
ATOM 715 O O . TYR A 1 95 ? -5.161 2.788 4.816 1.00 97.88 95 TYR A O 1
ATOM 723 N N . CYS A 1 96 ? -6.553 1.605 3.507 1.00 95.62 96 CYS A N 1
ATOM 724 C CA . CYS A 1 96 ? -5.531 1.129 2.582 1.00 95.62 96 CYS A CA 1
ATOM 725 C C . CYS A 1 96 ? -5.655 1.854 1.238 1.00 95.62 96 CYS A C 1
ATOM 727 O O . CYS A 1 96 ? -6.755 2.043 0.713 1.00 95.62 96 CYS A O 1
ATOM 729 N N . CYS A 1 97 ? -4.524 2.211 0.638 1.00 95.25 97 CYS A N 1
ATOM 730 C CA . CYS A 1 97 ? -4.469 2.792 -0.696 1.00 95.25 97 CYS A CA 1
ATOM 731 C C . CYS A 1 97 ? -3.393 2.138 -1.563 1.00 95.25 97 CYS A C 1
ATOM 733 O O . CYS A 1 97 ? -2.542 1.390 -1.097 1.00 95.25 97 CYS A O 1
ATOM 735 N N . THR A 1 98 ? -3.438 2.440 -2.849 1.00 92.81 98 THR A N 1
ATOM 736 C CA . THR A 1 98 ? -2.432 2.116 -3.857 1.00 92.81 98 THR A CA 1
ATOM 737 C C . THR A 1 98 ? -2.016 3.404 -4.563 1.00 92.81 98 THR A C 1
ATOM 739 O O . THR A 1 98 ? -2.717 4.415 -4.469 1.00 92.81 98 THR A O 1
ATOM 742 N N . SER A 1 99 ? -0.920 3.384 -5.321 1.00 90.75 99 SER A N 1
ATOM 743 C CA . SER A 1 99 ? -0.489 4.553 -6.099 1.00 90.75 99 SER A CA 1
ATOM 744 C C . SER A 1 99 ? -1.573 5.076 -7.054 1.00 90.75 99 SER A C 1
ATOM 746 O O . SER A 1 99 ? -1.646 6.280 -7.293 1.00 90.75 99 SER A O 1
ATOM 748 N N . SER A 1 100 ? -2.465 4.209 -7.546 1.00 90.00 100 SER A N 1
ATOM 749 C CA . SER A 1 100 ? -3.532 4.575 -8.484 1.00 90.00 100 SER A CA 1
ATOM 750 C C . SER A 1 100 ? -4.781 5.179 -7.829 1.00 90.00 100 SER A C 1
ATOM 752 O O . SER A 1 100 ? -5.582 5.807 -8.521 1.00 90.00 100 SER A O 1
ATOM 754 N N . ASN A 1 101 ? -4.975 5.038 -6.510 1.00 93.88 101 ASN A N 1
ATOM 755 C CA . ASN A 1 101 ? -6.158 5.570 -5.817 1.00 93.88 101 ASN A CA 1
ATOM 756 C C . ASN A 1 101 ? -5.863 6.421 -4.568 1.00 93.88 101 ASN A C 1
ATOM 758 O O . ASN A 1 101 ? -6.813 6.935 -3.980 1.00 93.88 101 ASN A O 1
ATOM 762 N N . ALA A 1 102 ? -4.598 6.628 -4.184 1.00 96.88 102 ALA A N 1
ATOM 763 C CA . ALA A 1 102 ? -4.226 7.350 -2.960 1.00 96.88 102 ALA A CA 1
ATOM 764 C C . ALA A 1 102 ? -4.839 8.759 -2.851 1.00 96.88 102 ALA A C 1
ATOM 766 O O . ALA A 1 102 ? -5.368 9.112 -1.801 1.00 96.88 102 ALA A O 1
ATOM 767 N N . ILE A 1 103 ? -4.869 9.530 -3.946 1.00 98.06 103 ILE A N 1
ATOM 768 C CA . ILE A 1 103 ? -5.506 10.862 -3.989 1.00 98.06 103 ILE A CA 1
ATOM 769 C C . ILE A 1 103 ? -6.997 10.775 -3.642 1.00 98.06 103 ILE A C 1
ATOM 771 O O . ILE A 1 103 ? -7.507 11.572 -2.859 1.00 98.06 103 ILE A O 1
ATOM 775 N N . ARG A 1 104 ? -7.705 9.791 -4.211 1.00 97.94 104 ARG A N 1
ATOM 776 C CA . ARG A 1 104 ? -9.142 9.596 -3.970 1.00 97.94 104 ARG A CA 1
ATOM 777 C C . ARG A 1 104 ? -9.419 9.202 -2.522 1.00 97.94 104 ARG A C 1
ATOM 779 O O . ARG A 1 104 ? -10.376 9.706 -1.949 1.00 97.94 104 ARG A O 1
ATOM 786 N N . VAL A 1 105 ? -8.588 8.327 -1.952 1.00 97.94 105 VAL A N 1
ATOM 787 C CA . VAL A 1 105 ? -8.690 7.917 -0.542 1.00 97.94 105 VAL A CA 1
ATOM 788 C C . VAL A 1 105 ? -8.477 9.124 0.372 1.00 97.94 105 VAL A C 1
ATOM 790 O O . VAL A 1 105 ? -9.336 9.415 1.196 1.00 97.94 105 VAL A O 1
ATOM 793 N N . VAL A 1 106 ? -7.400 9.889 0.170 1.00 98.50 106 VAL A N 1
ATOM 794 C CA . VAL A 1 106 ? -7.097 11.075 0.990 1.00 98.50 106 VAL A CA 1
ATOM 795 C C . VAL A 1 106 ? -8.195 12.140 0.897 1.00 98.50 106 VAL A C 1
ATOM 797 O O . VAL A 1 106 ? -8.597 12.691 1.917 1.00 98.50 106 VAL A O 1
ATOM 800 N N . ASN A 1 107 ? -8.749 12.389 -0.291 1.00 98.12 107 ASN A N 1
ATOM 801 C CA . ASN A 1 107 ? -9.851 13.344 -0.460 1.00 98.12 107 ASN A CA 1
ATOM 802 C C . ASN A 1 107 ? -11.179 12.885 0.165 1.00 98.12 107 ASN A C 1
ATOM 804 O O . ASN A 1 107 ? -12.068 13.713 0.338 1.00 98.12 107 ASN A O 1
ATOM 808 N N . SER A 1 108 ? -11.332 11.597 0.491 1.00 98.06 108 SER A N 1
ATOM 809 C CA . SER A 1 108 ? -12.542 11.081 1.150 1.00 98.06 108 SER A CA 1
ATOM 810 C C . SER A 1 108 ? -12.561 11.313 2.665 1.00 98.06 108 SER A C 1
ATOM 812 O O . SER A 1 108 ? -13.618 11.225 3.283 1.00 98.06 108 SER A O 1
ATOM 814 N N . ILE A 1 109 ? -11.409 11.640 3.258 1.00 98.25 109 ILE A N 1
ATOM 815 C CA . ILE A 1 109 ? -11.258 11.905 4.692 1.00 98.25 109 ILE A CA 1
ATOM 816 C C . ILE A 1 109 ? -11.761 13.331 4.995 1.00 98.25 109 ILE A C 1
ATOM 818 O O . ILE A 1 109 ? -11.440 14.242 4.219 1.00 98.25 109 ILE A O 1
ATOM 822 N N . PRO A 1 110 ? -12.504 13.571 6.099 1.00 97.19 110 PRO A N 1
ATOM 823 C CA . PRO A 1 110 ? -12.983 14.902 6.494 1.00 97.19 110 PRO A CA 1
ATOM 824 C C . PRO A 1 110 ? -11.894 15.973 6.415 1.00 97.19 110 PRO A C 1
ATOM 826 O O . PRO A 1 110 ? -10.761 15.718 6.810 1.00 97.19 110 PRO A O 1
ATOM 829 N N . ALA A 1 111 ? -12.210 17.146 5.856 1.00 94.81 111 ALA A N 1
ATOM 830 C CA . ALA A 1 111 ? -11.227 18.166 5.467 1.00 94.81 111 ALA A CA 1
ATOM 831 C C . ALA A 1 111 ? -10.332 18.663 6.617 1.00 94.81 111 ALA A C 1
ATOM 833 O O . ALA A 1 111 ? -9.165 18.989 6.398 1.00 94.81 111 ALA A O 1
ATOM 834 N N . ASP A 1 112 ? -10.888 18.700 7.821 1.00 94.19 112 ASP A N 1
ATOM 835 C CA . ASP A 1 112 ? -10.291 19.151 9.076 1.00 94.19 112 ASP A CA 1
ATOM 836 C C . ASP A 1 112 ? -9.532 18.051 9.834 1.00 94.19 112 ASP A C 1
ATOM 838 O O . ASP A 1 112 ? -8.789 18.353 10.767 1.00 94.19 112 ASP A O 1
ATOM 842 N N . GLN A 1 113 ? -9.663 16.789 9.419 1.00 96.75 113 GLN A N 1
ATOM 843 C CA . GLN A 1 113 ? -8.969 15.674 10.052 1.00 96.75 113 GLN A CA 1
ATOM 844 C C . GLN A 1 113 ? -7.510 15.579 9.574 1.00 96.75 113 GLN A C 1
ATOM 846 O O . GLN A 1 113 ? -7.221 15.592 8.369 1.00 96.75 113 GLN A O 1
ATOM 851 N N . GLU A 1 114 ? -6.589 15.472 10.537 1.00 97.06 114 GLU A N 1
ATOM 852 C CA . GLU A 1 114 ? -5.162 15.229 10.300 1.00 97.06 114 GLU A CA 1
ATOM 853 C C . GLU A 1 114 ? -4.934 13.820 9.734 1.00 97.06 114 GLU A C 1
ATOM 855 O O . GLU A 1 114 ? -5.690 12.896 10.026 1.00 97.06 114 GLU A O 1
ATOM 860 N N . ILE A 1 115 ? -3.907 13.651 8.897 1.00 98.69 115 ILE A N 1
ATOM 861 C CA . ILE A 1 115 ? -3.641 12.389 8.197 1.00 98.69 115 ILE A CA 1
ATOM 862 C C . ILE A 1 115 ? -2.204 11.942 8.450 1.00 98.69 115 ILE A C 1
ATOM 864 O O . ILE A 1 115 ? -1.264 12.698 8.190 1.00 98.69 115 ILE A O 1
ATOM 868 N N . LEU A 1 116 ? -2.046 10.689 8.875 1.00 98.81 116 LEU A N 1
ATOM 869 C CA . LEU A 1 116 ? -0.787 9.952 8.874 1.00 98.81 116 LEU A CA 1
ATOM 870 C C . LEU A 1 116 ? -0.724 9.106 7.601 1.00 98.81 116 LEU A C 1
ATOM 872 O O . LEU A 1 116 ? -1.563 8.232 7.391 1.00 98.81 116 LEU A O 1
ATOM 876 N N . PHE A 1 117 ? 0.255 9.359 6.738 1.00 98.81 117 PHE A N 1
ATOM 877 C CA . PHE A 1 117 ? 0.442 8.621 5.492 1.00 98.81 117 PHE A CA 1
ATOM 878 C C . PHE A 1 117 ? 1.744 7.824 5.530 1.00 98.81 117 PHE A C 1
ATOM 880 O O . PHE A 1 117 ? 2.812 8.373 5.807 1.00 98.81 117 PHE A O 1
ATOM 887 N N . LEU A 1 118 ? 1.658 6.531 5.227 1.00 98.75 118 LEU A N 1
ATOM 888 C CA . LEU A 1 118 ? 2.767 5.587 5.348 1.00 98.75 118 LEU A CA 1
ATOM 889 C C . LEU A 1 118 ? 2.768 4.545 4.216 1.00 98.75 118 LEU A C 1
ATOM 891 O O . LEU A 1 118 ? 1.739 4.333 3.575 1.00 98.75 118 LEU A O 1
ATOM 895 N N . PRO A 1 119 ? 3.888 3.842 3.979 1.00 98.25 119 PRO A N 1
ATOM 896 C CA . PRO A 1 119 ? 5.223 4.129 4.493 1.00 98.25 119 PRO A CA 1
ATOM 897 C C . PRO A 1 119 ? 6.039 5.013 3.540 1.00 98.25 119 PRO A C 1
ATOM 899 O O . PRO A 1 119 ? 7.121 5.444 3.907 1.00 98.25 119 PRO A O 1
ATOM 902 N N . ASP A 1 120 ? 5.538 5.265 2.326 1.00 97.62 120 ASP A N 1
ATOM 903 C CA . ASP A 1 120 ? 6.284 5.898 1.238 1.00 97.62 120 ASP A CA 1
ATOM 904 C C . ASP A 1 120 ? 6.170 7.426 1.283 1.00 97.62 120 ASP A C 1
ATOM 906 O O . ASP A 1 120 ? 5.117 8.000 0.972 1.00 97.62 120 ASP A O 1
ATOM 910 N N . MET A 1 121 ? 7.274 8.090 1.627 1.00 97.19 121 MET A N 1
ATOM 911 C CA . MET A 1 121 ? 7.329 9.548 1.711 1.00 97.19 121 MET A CA 1
ATOM 912 C C . MET A 1 121 ? 7.145 10.239 0.356 1.00 97.19 121 MET A C 1
ATOM 914 O O . MET A 1 121 ? 6.609 11.345 0.308 1.00 97.19 121 MET A O 1
ATOM 918 N N . PHE A 1 122 ? 7.564 9.617 -0.749 1.00 96.31 122 PHE A N 1
ATOM 919 C CA . PHE A 1 122 ? 7.467 10.214 -2.081 1.00 96.31 122 PHE A CA 1
ATOM 920 C C . PHE A 1 122 ? 6.040 10.136 -2.611 1.00 96.31 122 PHE A C 1
ATOM 922 O O . PHE A 1 122 ? 5.526 11.128 -3.138 1.00 96.31 122 PHE A O 1
ATOM 929 N N . LEU A 1 123 ? 5.372 8.992 -2.425 1.00 96.81 123 LEU A N 1
ATOM 930 C CA . LEU A 1 123 ? 3.943 8.876 -2.717 1.00 96.81 123 LEU A CA 1
ATOM 931 C C . LEU A 1 123 ? 3.140 9.828 -1.826 1.00 96.81 123 LEU A C 1
ATOM 933 O O . LEU A 1 123 ? 2.275 10.546 -2.326 1.00 96.81 123 LEU A O 1
ATOM 937 N N . GLY A 1 124 ? 3.453 9.871 -0.530 1.00 97.81 124 GLY A N 1
ATOM 938 C CA . GLY A 1 124 ? 2.809 10.771 0.420 1.00 97.81 124 GLY A CA 1
ATOM 939 C C . GLY A 1 124 ? 2.963 12.244 0.039 1.00 97.81 124 GLY A C 1
ATOM 940 O O . GLY A 1 124 ? 1.981 12.984 0.026 1.00 97.81 124 GLY A O 1
ATOM 941 N N . ASP A 1 125 ? 4.166 12.668 -0.352 1.00 97.62 125 ASP A N 1
ATOM 942 C CA . ASP A 1 125 ? 4.425 14.0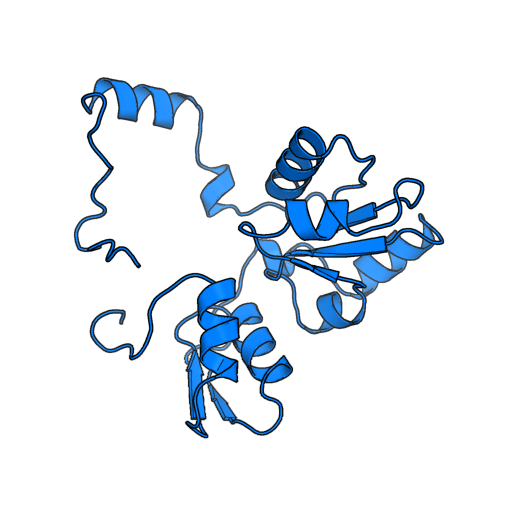36 -0.802 1.00 97.62 125 ASP A CA 1
ATOM 943 C C . ASP A 1 125 ? 3.710 14.365 -2.121 1.00 97.62 125 ASP A C 1
ATOM 945 O O . ASP A 1 125 ? 3.145 15.452 -2.268 1.00 97.62 125 ASP A O 1
ATOM 949 N N . TYR A 1 126 ? 3.679 13.427 -3.071 1.00 97.81 126 TYR A N 1
ATOM 950 C CA . TYR A 1 126 ? 2.894 13.577 -4.295 1.00 97.81 126 TYR A CA 1
ATOM 951 C C . TYR A 1 126 ? 1.408 13.781 -3.976 1.00 97.81 126 TYR A C 1
ATOM 953 O O . TYR A 1 126 ? 0.808 14.752 -4.438 1.00 97.81 126 TYR A O 1
ATOM 961 N N . VAL A 1 127 ? 0.820 12.920 -3.142 1.00 98.31 127 VAL A N 1
ATOM 962 C CA . VAL A 1 127 ? -0.594 13.017 -2.749 1.00 98.31 127 VAL A CA 1
ATOM 963 C C . VAL A 1 127 ? -0.866 14.330 -2.017 1.00 98.31 127 VAL A C 1
ATOM 965 O O . VAL A 1 127 ? -1.836 15.016 -2.344 1.00 98.31 127 VAL A O 1
ATOM 968 N N . ARG A 1 128 ? 0.017 14.738 -1.101 1.00 97.50 128 ARG A N 1
ATOM 969 C CA . ARG A 1 128 ? -0.052 16.028 -0.402 1.00 97.50 128 ARG A CA 1
ATOM 970 C C . ARG A 1 128 ? -0.085 17.207 -1.377 1.00 97.50 128 ARG A C 1
ATOM 972 O O . ARG A 1 128 ? -0.937 18.079 -1.241 1.00 97.50 128 ARG A O 1
ATOM 979 N N . ARG A 1 129 ? 0.783 17.218 -2.395 1.00 97.62 129 ARG A N 1
ATOM 980 C CA . ARG A 1 129 ? 0.811 18.271 -3.430 1.00 97.62 129 ARG A CA 1
ATOM 981 C C . ARG A 1 129 ? -0.441 18.288 -4.304 1.00 97.62 129 ARG A C 1
ATOM 983 O O . ARG A 1 129 ? -0.907 19.364 -4.655 1.00 97.62 129 ARG A O 1
ATOM 990 N N . GLN A 1 130 ? -0.979 17.122 -4.656 1.00 98.19 130 GLN A N 1
ATOM 991 C CA . GLN A 1 130 ? -2.172 17.023 -5.508 1.00 98.19 130 GLN A CA 1
ATOM 992 C C . GLN A 1 130 ? -3.467 17.380 -4.771 1.00 98.19 130 GLN A C 1
ATOM 994 O O . GLN A 1 130 ? -4.401 17.894 -5.376 1.00 98.19 130 GLN A O 1
ATOM 999 N N . THR A 1 131 ? -3.538 17.084 -3.475 1.00 97.12 131 THR A N 1
ATOM 1000 C CA . THR A 1 131 ? -4.755 17.267 -2.668 1.00 97.12 131 THR A CA 1
ATOM 1001 C C . THR A 1 131 ? -4.753 18.568 -1.867 1.00 97.12 131 THR A C 1
ATOM 1003 O O . THR A 1 131 ? -5.810 19.019 -1.438 1.00 97.12 131 THR A O 1
ATOM 1006 N N . GLY A 1 132 ? -3.580 19.163 -1.623 1.00 96.25 132 GLY A N 1
ATOM 1007 C CA . GLY A 1 132 ? -3.420 20.317 -0.734 1.00 96.25 132 GLY A CA 1
ATOM 1008 C C . GLY A 1 132 ? -3.660 19.997 0.748 1.00 96.25 132 GLY A C 1
ATOM 1009 O O . GLY A 1 132 ? -3.743 20.911 1.566 1.00 96.25 132 GLY A O 1
ATOM 1010 N N . ARG A 1 133 ? -3.794 18.717 1.115 1.00 95.44 133 ARG A N 1
ATOM 1011 C CA . ARG A 1 133 ? -4.113 18.286 2.482 1.00 95.44 133 ARG A CA 1
ATOM 1012 C C . ARG A 1 133 ? -2.890 18.351 3.389 1.00 95.44 133 ARG A C 1
ATOM 1014 O O . ARG A 1 133 ? -1.783 18.007 2.982 1.00 95.44 133 ARG A O 1
ATOM 1021 N N . LYS A 1 134 ? -3.088 18.731 4.653 1.00 89.88 134 LYS A N 1
ATOM 1022 C CA . LYS A 1 134 ? -2.047 18.614 5.680 1.00 89.88 134 LYS A CA 1
ATOM 1023 C C . LYS A 1 134 ? -1.873 17.134 6.043 1.00 89.88 134 LYS A C 1
ATOM 1025 O O . LYS A 1 134 ? -2.823 16.491 6.475 1.00 89.88 134 LYS A O 1
ATOM 1030 N N . MET A 1 135 ? -0.670 16.603 5.837 1.00 97.25 135 MET A N 1
ATOM 1031 C CA . MET A 1 135 ? -0.342 15.190 6.049 1.00 97.25 135 MET A CA 1
ATOM 1032 C C . MET A 1 135 ? 1.020 15.063 6.737 1.00 97.25 135 MET A C 1
ATOM 1034 O O . MET A 1 135 ? 1.975 15.742 6.340 1.00 97.25 135 MET A O 1
ATOM 1038 N N . HIS A 1 136 ? 1.111 14.162 7.711 1.00 98.31 136 HIS A N 1
ATOM 1039 C CA . HIS A 1 136 ? 2.365 13.669 8.273 1.00 98.31 136 HIS A CA 1
ATOM 1040 C C . HIS A 1 136 ? 2.786 12.429 7.493 1.00 98.31 136 HIS A C 1
ATOM 1042 O O . HIS A 1 136 ? 1.967 11.549 7.237 1.00 98.31 136 HIS A O 1
ATOM 1048 N N . LEU A 1 137 ? 4.046 12.381 7.070 1.00 98.44 137 LEU A N 1
ATOM 1049 C CA . LEU A 1 137 ? 4.552 11.326 6.199 1.00 98.44 137 LEU A CA 1
ATOM 1050 C C . LEU A 1 137 ? 5.554 10.476 6.968 1.00 98.44 137 LEU A C 1
ATOM 1052 O O . LEU A 1 137 ? 6.496 11.021 7.546 1.00 98.44 137 LEU A O 1
ATOM 1056 N N . TRP A 1 138 ? 5.380 9.159 6.931 1.00 98.31 138 TRP A N 1
ATOM 1057 C CA . TRP A 1 138 ? 6.435 8.249 7.354 1.00 98.31 138 TRP A CA 1
ATOM 1058 C C . TRP A 1 138 ? 7.599 8.329 6.363 1.00 98.31 138 TRP A C 1
ATOM 1060 O O . TRP A 1 138 ? 7.384 8.377 5.151 1.00 98.31 138 TRP A O 1
ATOM 1070 N N . VAL A 1 139 ? 8.832 8.354 6.868 1.00 96.56 139 VAL A N 1
ATOM 1071 C CA . VAL A 1 139 ? 10.045 8.581 6.063 1.00 96.56 139 VAL A CA 1
ATOM 1072 C C . VAL A 1 139 ? 10.616 7.254 5.549 1.00 96.56 139 VAL A C 1
ATOM 1074 O O . VAL A 1 139 ? 11.780 6.934 5.772 1.00 96.56 139 VAL A O 1
ATOM 1077 N N . GLY A 1 140 ? 9.772 6.444 4.910 1.00 95.81 140 GLY A N 1
ATOM 1078 C CA . GLY A 1 140 ? 10.186 5.238 4.196 1.00 95.81 140 GLY A CA 1
ATOM 1079 C C . GLY A 1 140 ? 10.318 5.495 2.697 1.00 95.81 140 GLY A C 1
ATOM 1080 O O . GLY A 1 140 ? 9.606 6.325 2.124 1.00 95.81 140 GLY A O 1
ATOM 1081 N N . ASP A 1 141 ? 11.216 4.764 2.044 1.00 92.25 141 ASP A N 1
ATOM 1082 C CA . ASP A 1 141 ? 11.439 4.847 0.607 1.00 92.25 141 ASP A CA 1
ATOM 1083 C C . ASP A 1 141 ? 11.634 3.472 -0.043 1.00 92.25 141 ASP A C 1
ATOM 1085 O O . ASP A 1 141 ? 11.963 2.462 0.582 1.00 92.25 141 ASP A O 1
ATOM 1089 N N . CYS A 1 142 ? 11.394 3.419 -1.353 1.00 91.38 142 CYS A N 1
ATOM 1090 C CA . CYS A 1 142 ? 11.708 2.245 -2.148 1.00 91.38 142 CYS A CA 1
ATOM 1091 C C . CYS A 1 142 ? 13.114 2.405 -2.746 1.00 91.38 142 CYS A C 1
ATOM 1093 O O . CYS A 1 142 ? 13.273 3.213 -3.665 1.00 91.38 142 CYS A O 1
ATOM 1095 N N . PRO A 1 143 ? 14.112 1.587 -2.361 1.00 87.94 143 PRO A N 1
ATOM 1096 C CA . PRO A 1 143 ? 15.489 1.747 -2.837 1.00 87.94 143 PRO A CA 1
ATOM 1097 C C . PRO A 1 143 ? 15.644 1.510 -4.345 1.00 87.94 143 PRO A C 1
ATOM 1099 O O . PRO A 1 143 ? 16.656 1.881 -4.932 1.00 87.94 143 PRO A O 1
ATOM 1102 N N . VAL A 1 144 ? 14.666 0.872 -4.995 1.00 90.38 144 VAL A N 1
ATOM 1103 C CA . VAL A 1 144 ? 14.631 0.736 -6.459 1.00 90.38 144 VAL A CA 1
ATOM 1104 C C . VAL A 1 144 ? 14.311 2.080 -7.114 1.00 90.38 144 VAL A C 1
ATOM 1106 O O . VAL A 1 144 ? 14.982 2.466 -8.067 1.00 90.38 144 VAL A O 1
ATOM 1109 N N . HIS A 1 145 ? 13.327 2.808 -6.584 1.00 86.69 145 HIS A N 1
ATOM 1110 C CA . HIS A 1 145 ? 12.903 4.100 -7.124 1.00 86.69 145 HIS A CA 1
ATOM 1111 C C . HIS A 1 145 ? 13.804 5.249 -6.660 1.00 86.69 145 HIS A C 1
ATOM 1113 O O . HIS A 1 145 ? 14.099 6.135 -7.453 1.00 86.69 145 HIS A O 1
ATOM 1119 N N . ALA A 1 146 ? 14.323 5.202 -5.429 1.00 85.38 146 ALA A N 1
ATOM 1120 C CA . ALA A 1 146 ? 15.225 6.221 -4.885 1.00 85.38 146 ALA A CA 1
ATOM 1121 C C . ALA A 1 146 ? 16.554 6.345 -5.658 1.00 85.38 146 ALA A C 1
ATOM 1123 O O . ALA A 1 146 ? 17.239 7.359 -5.571 1.00 85.38 146 ALA A O 1
ATOM 1124 N N . LYS A 1 147 ? 16.917 5.328 -6.452 1.00 87.06 147 LYS A N 1
ATOM 1125 C CA . LYS A 1 147 ? 18.090 5.354 -7.340 1.00 87.06 147 LYS A CA 1
ATOM 1126 C C . LYS A 1 147 ? 17.883 6.167 -8.619 1.00 87.06 147 LYS A C 1
ATOM 1128 O O . LYS A 1 147 ? 18.866 6.427 -9.306 1.00 87.06 147 LYS A O 1
ATOM 1133 N N . MET A 1 148 ? 16.647 6.523 -8.972 1.00 87.50 148 MET A N 1
ATOM 1134 C CA . MET A 1 148 ? 16.360 7.302 -10.177 1.00 87.50 148 MET A CA 1
ATOM 1135 C C . MET A 1 148 ? 16.731 8.764 -9.948 1.00 87.50 148 MET A C 1
ATOM 1137 O O . MET A 1 148 ? 16.147 9.426 -9.089 1.00 87.50 148 MET A O 1
ATOM 1141 N N . ARG A 1 149 ? 17.679 9.284 -10.730 1.00 88.75 149 ARG A N 1
ATOM 1142 C CA . ARG A 1 149 ? 18.147 10.666 -10.594 1.00 88.75 149 ARG A CA 1
ATOM 1143 C C . ARG A 1 149 ? 17.709 11.535 -11.776 1.00 88.75 149 ARG A C 1
ATOM 1145 O O . ARG A 1 149 ? 17.455 11.011 -12.865 1.00 88.75 149 ARG A O 1
ATOM 1152 N N . PRO A 1 150 ? 17.646 12.869 -11.612 1.00 87.38 150 PRO A N 1
ATOM 1153 C CA . PRO A 1 150 ? 17.335 13.783 -12.711 1.00 87.38 150 PRO A CA 1
ATOM 1154 C C . PRO A 1 150 ? 18.239 13.604 -13.939 1.00 87.38 150 PRO A C 1
ATOM 1156 O O . PRO A 1 150 ? 17.773 13.738 -15.071 1.00 87.38 150 PRO A O 1
ATOM 1159 N N . GLU A 1 151 ? 19.506 13.240 -13.744 1.00 90.25 151 GLU A N 1
ATOM 1160 C CA . GLU A 1 151 ? 20.453 12.988 -14.834 1.00 90.25 151 GLU A CA 1
ATOM 1161 C C . GLU A 1 151 ? 20.076 11.746 -15.646 1.00 90.25 151 GLU A C 1
ATOM 1163 O O . GLU A 1 151 ? 20.285 11.720 -16.858 1.00 90.25 151 GLU A O 1
ATOM 1168 N N . ASP A 1 152 ? 19.477 10.733 -15.011 1.00 87.69 152 ASP A N 1
ATOM 1169 C CA . ASP A 1 152 ? 18.996 9.540 -15.709 1.00 87.69 152 ASP A CA 1
ATOM 1170 C C . ASP A 1 152 ? 17.827 9.898 -16.647 1.00 87.69 152 ASP A C 1
ATOM 1172 O O . ASP A 1 152 ? 17.751 9.380 -17.762 1.00 87.69 152 ASP A O 1
ATOM 1176 N N . LEU A 1 153 ? 16.972 10.853 -16.251 1.00 85.00 153 LEU A N 1
ATOM 1177 C CA . LEU A 1 153 ? 15.914 11.405 -17.109 1.00 85.00 153 LEU A CA 1
ATOM 1178 C C . LEU A 1 153 ? 16.482 12.257 -18.249 1.00 85.00 153 LEU A C 1
ATOM 1180 O O . LEU A 1 153 ? 16.008 12.158 -19.381 1.00 85.00 153 LEU A O 1
ATOM 1184 N N . ALA A 1 154 ? 17.479 13.097 -17.964 1.00 87.00 154 ALA A N 1
ATOM 1185 C CA . ALA A 1 154 ? 18.132 13.923 -18.978 1.00 87.00 154 ALA A CA 1
ATOM 1186 C C . ALA A 1 154 ? 18.811 13.054 -20.047 1.00 87.00 154 ALA A C 1
ATOM 1188 O O . ALA A 1 154 ? 18.598 13.274 -21.240 1.00 87.00 154 ALA A O 1
ATOM 1189 N N . ARG A 1 155 ? 19.539 12.016 -19.618 1.00 87.81 155 ARG A N 1
ATOM 1190 C CA . ARG A 1 155 ? 20.153 11.023 -20.507 1.00 87.81 155 ARG A CA 1
ATOM 1191 C C . ARG A 1 155 ? 19.099 10.318 -21.359 1.00 87.81 155 ARG A C 1
ATOM 1193 O O . ARG A 1 155 ? 19.211 10.329 -22.583 1.00 87.81 155 ARG A O 1
ATOM 1200 N N . ALA A 1 156 ? 18.032 9.807 -20.741 1.00 86.56 156 ALA A N 1
ATOM 1201 C CA . ALA A 1 156 ? 16.959 9.138 -21.474 1.00 86.56 156 ALA A CA 1
ATOM 1202 C C . ALA A 1 156 ? 16.329 10.043 -22.550 1.00 86.56 156 ALA A C 1
ATOM 1204 O O . ALA A 1 156 ? 16.101 9.583 -23.665 1.00 86.56 156 ALA A O 1
ATOM 1205 N N . ARG A 1 157 ? 16.110 11.334 -22.251 1.00 84.50 157 ARG A N 1
ATOM 1206 C CA . ARG A 1 157 ? 15.594 12.329 -23.213 1.00 84.50 157 ARG A CA 1
ATOM 1207 C C . ARG A 1 157 ? 16.570 12.663 -24.340 1.00 84.50 157 ARG A C 1
ATOM 1209 O O . ARG A 1 157 ? 16.117 13.036 -25.413 1.00 84.50 157 ARG A O 1
ATOM 1216 N N . SER A 1 158 ? 17.879 12.585 -24.102 1.00 87.31 158 SER A N 1
ATOM 1217 C CA . SER A 1 158 ? 18.876 12.791 -25.162 1.00 87.31 158 SER A CA 1
ATOM 1218 C C . SER A 1 158 ? 19.026 11.579 -26.079 1.00 87.31 158 SER A C 1
ATOM 1220 O O . SER A 1 158 ? 19.325 11.737 -27.257 1.00 87.31 158 SER A O 1
ATOM 1222 N N . GLU A 1 159 ? 18.813 10.377 -25.543 1.00 88.94 159 GLU A N 1
ATOM 1223 C CA . GLU A 1 159 ? 18.986 9.114 -26.267 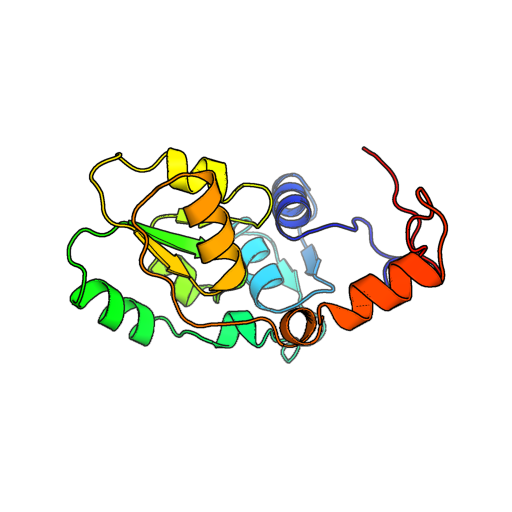1.00 88.94 159 GLU A CA 1
ATOM 1224 C C . GLU A 1 159 ? 17.737 8.702 -27.060 1.00 88.94 159 GLU A C 1
ATOM 1226 O O . GLU A 1 159 ? 17.832 7.868 -27.956 1.00 88.94 159 GLU A O 1
ATOM 1231 N N . HIS A 1 160 ? 16.572 9.274 -26.741 1.00 81.69 160 HIS A N 1
ATOM 1232 C CA . HIS A 1 160 ? 15.284 8.862 -27.292 1.00 81.69 160 HIS A CA 1
ATOM 1233 C C . HIS A 1 160 ? 14.467 10.066 -27.763 1.00 81.69 160 HIS A C 1
ATOM 1235 O O . HIS A 1 160 ? 14.435 11.113 -27.111 1.00 81.69 160 HIS A O 1
ATOM 1241 N N . SER A 1 161 ? 13.768 9.914 -28.887 1.00 78.06 161 SER A N 1
ATOM 1242 C CA . SER A 1 161 ? 12.929 10.983 -29.434 1.00 78.06 161 SER A CA 1
ATOM 1243 C C . SER A 1 161 ? 11.646 11.157 -28.608 1.00 78.06 161 SER A C 1
ATOM 1245 O O . SER A 1 161 ? 11.151 10.193 -28.016 1.00 78.06 161 SER A O 1
ATOM 1247 N N . PRO A 1 162 ? 11.040 12.360 -28.573 1.00 62.97 162 PRO A N 1
ATOM 1248 C CA . PRO A 1 162 ? 9.743 12.560 -27.933 1.00 62.97 162 PRO A CA 1
ATOM 1249 C C . PRO A 1 162 ? 8.693 11.601 -28.521 1.00 62.97 162 PRO A C 1
ATOM 1251 O O . PRO A 1 162 ? 8.330 11.714 -29.688 1.00 62.97 162 PRO A O 1
ATOM 1254 N N . GLY A 1 163 ? 8.217 10.647 -27.715 1.00 62.12 163 GLY A N 1
ATOM 1255 C CA . GLY A 1 163 ? 7.273 9.601 -28.137 1.00 62.12 163 GLY A CA 1
ATOM 1256 C C . GLY A 1 163 ? 7.829 8.175 -28.079 1.00 62.12 163 GLY A C 1
ATOM 1257 O O . GLY A 1 163 ? 7.045 7.222 -28.068 1.00 62.12 163 GLY A O 1
ATOM 1258 N N . ASP A 1 164 ? 9.146 8.014 -27.944 1.00 62.59 164 ASP A N 1
ATOM 1259 C CA . ASP A 1 164 ? 9.754 6.727 -27.622 1.00 62.59 164 ASP A CA 1
ATOM 1260 C C . ASP A 1 164 ? 9.356 6.330 -26.197 1.00 62.59 164 ASP A C 1
ATOM 1262 O O . ASP A 1 164 ? 9.854 6.856 -25.199 1.00 62.59 164 ASP A O 1
ATOM 1266 N N . ARG A 1 165 ? 8.415 5.389 -26.078 1.00 52.22 165 ARG A N 1
ATOM 1267 C CA . ARG A 1 165 ? 8.204 4.704 -24.801 1.00 52.22 165 ARG A CA 1
ATOM 1268 C C . ARG A 1 165 ? 9.401 3.780 -24.590 1.00 52.22 165 ARG A C 1
ATOM 1270 O O . ARG A 1 165 ? 9.676 2.990 -25.498 1.00 52.22 165 ARG A O 1
ATOM 1277 N N . PRO A 1 166 ? 10.066 3.800 -23.423 1.00 48.16 166 PRO A N 1
ATOM 1278 C CA . PRO A 1 166 ? 11.062 2.788 -23.113 1.00 48.16 166 PRO A CA 1
ATOM 1279 C C . PRO A 1 166 ? 10.382 1.420 -23.204 1.00 48.16 166 PRO A C 1
ATOM 1281 O O . PRO A 1 166 ? 9.536 1.062 -22.383 1.00 48.16 166 PRO A O 1
ATOM 1284 N N . ARG A 1 167 ? 10.701 0.663 -24.257 1.00 43.16 167 ARG A N 1
ATOM 1285 C CA . ARG A 1 167 ? 10.324 -0.743 -24.346 1.00 43.16 167 ARG A CA 1
ATOM 1286 C C . ARG A 1 167 ? 11.276 -1.466 -23.412 1.00 43.16 167 ARG A C 1
ATOM 1288 O O . ARG A 1 167 ? 12.428 -1.690 -23.771 1.00 43.16 167 ARG A O 1
ATOM 1295 N N . ALA A 1 168 ? 10.813 -1.824 -22.217 1.00 39.78 168 ALA A N 1
ATOM 1296 C CA . ALA A 1 168 ? 11.480 -2.889 -21.483 1.00 39.78 168 ALA A CA 1
ATOM 1297 C C . ALA A 1 168 ? 11.545 -4.101 -22.437 1.00 39.78 168 ALA A C 1
ATOM 1299 O O . ALA A 1 168 ? 10.494 -4.489 -22.966 1.00 39.78 168 ALA A O 1
ATOM 1300 N N . PRO A 1 169 ? 12.733 -4.657 -22.738 1.00 32.91 169 PRO A N 1
ATOM 1301 C CA . PRO A 1 169 ? 12.834 -5.806 -23.626 1.00 32.91 169 PRO A CA 1
ATOM 1302 C C . PRO A 1 169 ? 11.937 -6.925 -23.082 1.00 32.91 169 PRO A C 1
ATOM 1304 O O . PRO A 1 169 ? 12.147 -7.399 -21.970 1.00 32.91 169 PRO A O 1
ATOM 1307 N N . GLY A 1 170 ? 10.895 -7.294 -23.833 1.00 38.41 170 GLY A N 1
ATOM 1308 C CA . GLY A 1 170 ? 9.976 -8.378 -23.468 1.00 38.41 170 GLY A CA 1
ATOM 1309 C C . GLY A 1 170 ? 8.652 -7.992 -22.792 1.00 38.41 170 GLY A C 1
ATOM 1310 O O . GLY A 1 170 ? 7.839 -8.883 -22.583 1.00 38.41 170 GLY A O 1
ATOM 1311 N N . VAL A 1 171 ? 8.359 -6.715 -22.506 1.00 33.94 171 VAL A N 1
ATOM 1312 C CA . VAL A 1 171 ? 7.057 -6.332 -21.912 1.00 33.94 171 VAL A CA 1
ATOM 1313 C C . VAL A 1 171 ? 6.116 -5.774 -22.983 1.00 33.94 171 VAL A C 1
ATOM 1315 O O . VAL A 1 171 ? 6.249 -4.629 -23.418 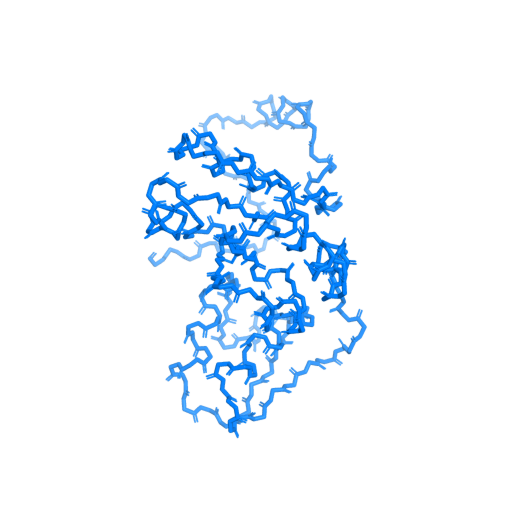1.00 33.94 171 VAL A O 1
ATOM 1318 N N . ARG A 1 172 ? 5.131 -6.575 -23.411 1.00 28.14 172 ARG A N 1
ATOM 1319 C CA . ARG A 1 172 ? 3.957 -6.060 -24.134 1.00 28.14 172 ARG A CA 1
ATOM 1320 C C . ARG A 1 172 ? 3.011 -5.438 -23.110 1.00 28.14 172 ARG A C 1
ATOM 1322 O O . ARG A 1 172 ? 2.357 -6.156 -22.365 1.00 28.14 172 ARG A O 1
ATOM 1329 N N . VAL A 1 173 ? 2.925 -4.111 -23.082 1.00 31.89 173 VAL A N 1
ATOM 1330 C CA . VAL A 1 173 ? 1.841 -3.420 -22.370 1.00 31.89 173 VAL A CA 1
ATOM 1331 C C . VAL A 1 173 ? 0.559 -3.660 -23.168 1.00 31.89 173 VAL A C 1
ATOM 1333 O O . VAL A 1 173 ? 0.325 -3.006 -24.183 1.00 31.89 173 VAL A O 1
ATOM 1336 N N . LEU A 1 174 ? -0.228 -4.653 -22.756 1.00 28.31 174 LEU A N 1
ATOM 1337 C CA . LEU A 1 174 ? -1.589 -4.845 -23.246 1.00 28.31 174 LEU A CA 1
ATOM 1338 C C . LEU A 1 174 ? -2.478 -3.812 -22.550 1.00 28.31 174 LEU A C 1
ATOM 1340 O O . LEU A 1 174 ? -2.581 -3.789 -21.327 1.00 28.31 174 LEU A O 1
ATOM 1344 N N . HIS A 1 175 ? -3.051 -2.914 -23.346 1.00 27.27 175 HIS A N 1
ATOM 1345 C CA . HIS A 1 175 ? -4.042 -1.949 -22.893 1.00 27.27 175 HIS A CA 1
ATOM 1346 C C . HIS A 1 175 ? -5.374 -2.665 -22.617 1.00 27.27 175 HIS A C 1
ATOM 1348 O O . HIS A 1 175 ? -5.838 -3.432 -23.462 1.00 27.27 175 HIS A O 1
ATOM 1354 N N . ALA A 1 176 ? -5.970 -2.373 -21.461 1.00 30.38 176 ALA A N 1
ATOM 1355 C CA . ALA A 1 176 ? -7.398 -2.492 -21.184 1.00 30.38 176 ALA A CA 1
ATOM 1356 C C . ALA A 1 176 ? -7.906 -1.104 -20.777 1.00 30.38 176 ALA A C 1
ATOM 1358 O O . ALA A 1 176 ? -7.129 -0.386 -20.099 1.00 30.38 176 ALA A O 1
#

InterPro domains:
  IPR003473 Quinolinate synthetase A [PF02445] (2-161)
  IPR003473 Quinolinate synthetase A [PTHR30573] (2-160)
  IPR036094 Quinolinate synthetase A superfamily [G3DSA:3.40.50.10800] (1-61)
  IPR036094 Quinolinate synthetase A superfamily [G3DSA:3.40.50.10800] (62-160)
  IPR036094 Quinolinate synthetase A superfamily [SSF142754] (2-161)

pLDDT: mean 89.79, std 15.77, range [27.27, 98.81]

Sequence (176 aa):
MQDIADYVGDSLYLSRTAMETDRPVLLFAGVRFMAETAKILNPTKTVLLPDLKAGCALSDSITADQLRSWKSEHPGAAVVAYVNTSAEVKAESDYCCTSSNAIRVVNSIPADQEILFLPDMFLGDYVRRQTGRKMHLWVGDCPVHAKMRPEDLARARSEHSPGDRPRAPGVRVLHA

Radius of gyration: 18.07 Å; chains: 1; bounding box: 34×42×50 Å

Foldseek 3Di:
DVVPDPDDDDLVVVLVVLLPDPDQEAEDAAADLSLVSSCVSVVRGHGDYPDPPRAFQQQVLDDLVNVVVVCVVPPQAAEEEESSHHPSNVVNHPYYDHLVCLLVVVVVPPQPHEYEYDDDPVSVVVSCVVNVGHYDYHPGHGPVVVPDDPVNVVVVPVVDPVPDDPPPVPDDPDDD